Protein AF-A0A850DEZ3-F1 (afdb_monomer_lite)

Sequence (51 aa):
MNATRERPEIRFLTSGDVSAHERAAAERAVRDALAGARGVTSVQVTLSVVA

Secondary structure (DSSP, 8-state):
------PPEEEEEEES---HHHHHHHHHHHHHHHTT--S--EEEEEEE---

Structure (mmCIF, N/CA/C/O backbone):
data_AF-A0A850DEZ3-F1
#
_entry.id   AF-A0A850DEZ3-F1
#
loop_
_atom_site.group_PDB
_atom_site.id
_atom_site.type_symbol
_atom_site.label_atom_id
_atom_site.label_alt_id
_atom_site.label_comp_id
_atom_site.label_asym_id
_atom_site.label_entity_id
_atom_site.label_seq_id
_atom_site.pdbx_PDB_ins_code
_atom_site.Cartn_x
_atom_site.Cartn_y
_atom_site.Cartn_z
_atom_site.occupancy
_atom_site.B_iso_or_equiv
_atom_site.auth_seq_id
_atom_site.auth_comp_id
_atom_site.auth_asym_id
_atom_site.auth_atom_id
_atom_site.pdbx_PDB_model_num
ATOM 1 N N . MET A 1 1 ? -17.195 17.094 19.723 1.00 37.44 1 MET A N 1
ATOM 2 C CA . MET A 1 1 ? -16.209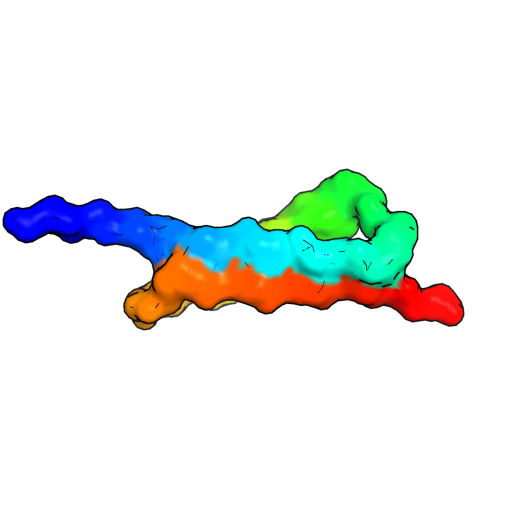 16.061 19.341 1.00 37.44 1 MET A CA 1
ATOM 3 C C . MET A 1 1 ? -16.319 15.870 17.837 1.00 37.44 1 MET A C 1
ATOM 5 O O . MET A 1 1 ? -17.290 15.284 17.379 1.00 37.44 1 MET A O 1
ATOM 9 N N . ASN A 1 2 ? -15.421 16.497 17.072 1.00 40.31 2 ASN A N 1
ATOM 10 C CA . ASN A 1 2 ? -15.421 16.413 15.612 1.00 40.31 2 ASN A CA 1
ATOM 11 C C . ASN A 1 2 ? -14.971 15.009 15.213 1.00 40.31 2 ASN A C 1
ATOM 13 O O . ASN A 1 2 ? -13.796 14.683 15.338 1.00 40.31 2 ASN A O 1
ATOM 17 N N . ALA A 1 3 ? -15.908 14.181 14.759 1.00 48.88 3 ALA A N 1
ATOM 18 C CA . ALA A 1 3 ? -15.599 12.932 14.082 1.00 48.88 3 ALA A CA 1
ATOM 19 C C . ALA A 1 3 ? -15.083 13.262 12.677 1.00 48.88 3 ALA A C 1
ATOM 21 O O . ALA A 1 3 ? -15.755 13.032 11.670 1.00 48.88 3 ALA A O 1
ATOM 22 N N . THR A 1 4 ? -13.891 13.851 12.602 1.00 55.75 4 THR A N 1
ATOM 23 C CA . THR A 1 4 ? -13.082 13.774 11.396 1.00 55.75 4 THR A CA 1
ATOM 24 C C . THR A 1 4 ? -12.929 12.280 11.160 1.00 55.75 4 THR A C 1
ATOM 26 O O . THR A 1 4 ? -12.397 11.566 12.001 1.00 55.75 4 THR A O 1
ATOM 29 N N . ARG A 1 5 ? -13.489 11.746 10.075 1.00 55.03 5 ARG A N 1
ATOM 30 C CA . ARG A 1 5 ? -13.064 10.433 9.594 1.00 55.03 5 ARG A CA 1
ATOM 31 C C . ARG A 1 5 ? -11.638 10.656 9.125 1.00 55.03 5 ARG A C 1
ATOM 33 O O . ARG A 1 5 ? -11.434 11.073 7.989 1.00 55.03 5 ARG A O 1
ATOM 40 N N . GLU A 1 6 ? -10.702 10.539 10.055 1.00 58.38 6 GLU A N 1
ATOM 41 C CA . GLU A 1 6 ? -9.272 10.690 9.843 1.00 58.38 6 GLU A CA 1
ATOM 42 C C . GLU A 1 6 ? -8.917 9.646 8.792 1.00 58.38 6 GLU A C 1
ATOM 44 O O . GLU A 1 6 ? -8.847 8.452 9.075 1.00 58.38 6 GLU A O 1
ATOM 49 N N . ARG A 1 7 ? -8.879 10.063 7.521 1.00 63.06 7 ARG A N 1
ATOM 50 C CA . ARG A 1 7 ? -8.460 9.170 6.448 1.00 63.06 7 ARG A CA 1
ATOM 51 C C . ARG A 1 7 ? -7.045 8.745 6.828 1.00 63.06 7 ARG A C 1
ATOM 53 O O . ARG A 1 7 ? -6.246 9.640 7.105 1.00 63.06 7 ARG A O 1
ATOM 60 N N . PRO A 1 8 ? -6.752 7.437 6.877 1.00 67.88 8 PRO A N 1
ATOM 61 C CA . PRO A 1 8 ? -5.453 6.967 7.319 1.00 67.88 8 PRO A CA 1
ATOM 62 C C . PRO A 1 8 ? -4.366 7.651 6.503 1.00 67.88 8 PRO A C 1
ATOM 64 O O . PRO A 1 8 ? -4.467 7.736 5.275 1.00 67.88 8 PRO A O 1
ATOM 67 N N . GLU A 1 9 ? -3.340 8.153 7.180 1.00 75.81 9 GLU A N 1
ATOM 68 C CA . GLU A 1 9 ? -2.170 8.680 6.493 1.00 75.81 9 GLU A CA 1
ATOM 69 C C . GLU A 1 9 ? -1.470 7.522 5.780 1.00 75.81 9 GLU A C 1
ATOM 71 O O . GLU A 1 9 ? -1.087 6.543 6.421 1.00 75.81 9 GLU A O 1
ATOM 76 N N . ILE A 1 10 ? -1.319 7.613 4.456 1.00 79.19 10 ILE A N 1
ATOM 77 C CA . ILE A 1 10 ? -0.644 6.582 3.660 1.00 79.19 10 ILE A CA 1
ATOM 78 C C . ILE A 1 10 ? 0.736 7.101 3.267 1.00 79.19 10 ILE A C 1
ATOM 80 O O . ILE A 1 10 ? 0.856 8.046 2.485 1.00 79.19 10 ILE A O 1
ATOM 84 N N . ARG A 1 11 ? 1.785 6.471 3.799 1.00 82.12 11 ARG A N 1
ATOM 85 C CA . ARG A 1 11 ? 3.180 6.809 3.499 1.00 82.12 11 ARG A CA 1
ATOM 86 C C . ARG A 1 11 ? 3.794 5.746 2.597 1.00 82.12 11 ARG A C 1
ATOM 88 O O . ARG A 1 11 ? 3.896 4.587 2.991 1.00 82.12 11 ARG A O 1
ATOM 95 N N . PHE A 1 12 ? 4.237 6.157 1.412 1.00 80.81 12 PHE A N 1
ATOM 96 C CA . PHE A 1 12 ? 4.960 5.292 0.479 1.00 80.81 12 PHE A CA 1
ATOM 97 C C . PHE A 1 12 ? 6.464 5.462 0.663 1.00 80.81 12 PHE A C 1
ATOM 99 O O . PHE A 1 12 ? 6.977 6.574 0.554 1.00 80.81 12 PHE A O 1
ATOM 106 N N . LEU A 1 13 ? 7.156 4.356 0.916 1.00 81.94 13 LEU A N 1
ATOM 107 C CA . LEU A 1 13 ? 8.608 4.260 0.893 1.00 81.94 13 LEU A CA 1
ATOM 108 C C . LEU A 1 13 ? 8.999 3.440 -0.334 1.00 81.94 13 LEU A C 1
ATOM 110 O O . LEU A 1 13 ? 8.641 2.272 -0.441 1.00 81.94 13 LEU A O 1
ATOM 114 N N . THR A 1 14 ? 9.691 4.053 -1.285 1.00 79.69 14 THR A N 1
ATOM 115 C CA . THR A 1 14 ? 10.134 3.388 -2.515 1.00 79.69 14 THR A CA 1
ATOM 116 C C . THR A 1 14 ? 11.622 3.073 -2.421 1.00 79.69 14 THR A C 1
ATOM 118 O O . THR A 1 14 ? 12.431 3.970 -2.185 1.00 79.69 14 THR A O 1
ATOM 121 N N . SER A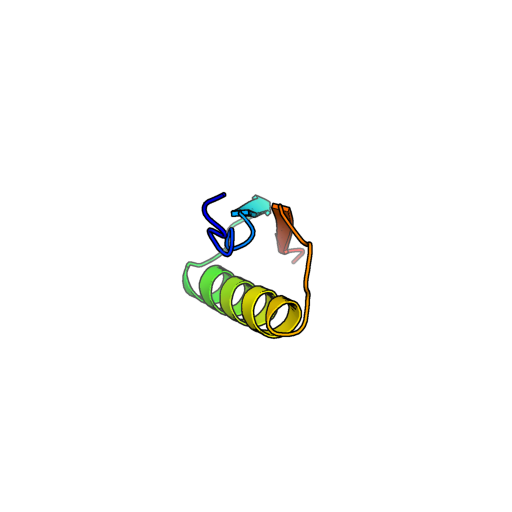 1 15 ? 11.984 1.811 -2.626 1.00 73.44 15 SER A N 1
ATOM 122 C CA . SER A 1 15 ? 13.365 1.349 -2.765 1.00 73.44 15 SER A CA 1
ATOM 123 C C . SER A 1 15 ? 13.564 0.825 -4.187 1.00 73.44 15 SER A C 1
ATOM 125 O O . SER A 1 15 ? 13.103 -0.267 -4.512 1.00 73.44 15 SER A O 1
ATOM 127 N N . GLY A 1 16 ? 14.217 1.627 -5.033 1.00 72.81 16 GLY A N 1
ATOM 128 C CA . GLY A 1 16 ? 14.433 1.350 -6.460 1.00 72.81 16 GLY A CA 1
ATOM 129 C C . GLY A 1 16 ? 13.813 2.409 -7.378 1.00 72.81 16 GLY A C 1
ATOM 130 O O . GLY A 1 16 ? 13.186 3.358 -6.901 1.00 72.81 16 GLY A O 1
ATOM 131 N N . ASP A 1 17 ? 14.001 2.245 -8.689 1.00 78.38 17 ASP A N 1
ATOM 132 C CA . ASP A 1 17 ? 13.315 3.054 -9.702 1.00 78.38 17 ASP A CA 1
ATOM 133 C C . ASP A 1 17 ? 11.855 2.593 -9.779 1.00 78.38 17 ASP A C 1
ATOM 135 O O . ASP A 1 17 ? 11.535 1.575 -10.384 1.00 78.38 17 ASP A O 1
ATOM 139 N N . VAL A 1 18 ? 10.984 3.287 -9.046 1.00 77.12 18 VAL A N 1
ATOM 140 C CA . VAL A 1 18 ? 9.541 3.034 -9.057 1.00 77.12 18 VAL A CA 1
ATOM 141 C C . VAL A 1 18 ? 8.897 4.099 -9.922 1.00 77.12 18 VAL A C 1
ATOM 143 O O . VAL A 1 18 ? 8.913 5.287 -9.584 1.00 77.12 18 VAL A O 1
ATOM 146 N N . SER A 1 19 ? 8.286 3.678 -11.023 1.00 82.62 19 SER A N 1
ATOM 147 C CA . SER A 1 19 ? 7.585 4.599 -11.905 1.00 82.62 19 SER A CA 1
ATOM 148 C C . SER A 1 19 ? 6.341 5.187 -11.228 1.00 82.62 19 SER A C 1
ATOM 150 O O . SER A 1 19 ? 5.710 4.594 -10.346 1.00 82.62 19 SER A O 1
ATOM 152 N N . ALA A 1 20 ? 5.918 6.365 -11.695 1.00 81.75 20 ALA A N 1
ATOM 153 C CA . ALA A 1 20 ? 4.674 6.989 -11.240 1.00 81.75 20 ALA A CA 1
ATOM 154 C C . ALA A 1 20 ? 3.445 6.085 -11.465 1.00 81.75 20 ALA A C 1
ATOM 156 O O . ALA A 1 20 ? 2.497 6.130 -10.680 1.00 81.75 20 ALA A O 1
ATOM 157 N N . HIS A 1 21 ? 3.474 5.245 -12.506 1.00 82.19 21 HIS A N 1
ATOM 158 C CA . HIS A 1 21 ? 2.413 4.290 -12.810 1.00 82.19 21 HIS A CA 1
ATOM 159 C C . HIS A 1 21 ? 2.344 3.162 -11.770 1.00 82.19 21 HIS A C 1
ATOM 161 O O . HIS A 1 21 ? 1.268 2.870 -11.248 1.00 82.19 21 HIS A O 1
ATOM 167 N N . GLU 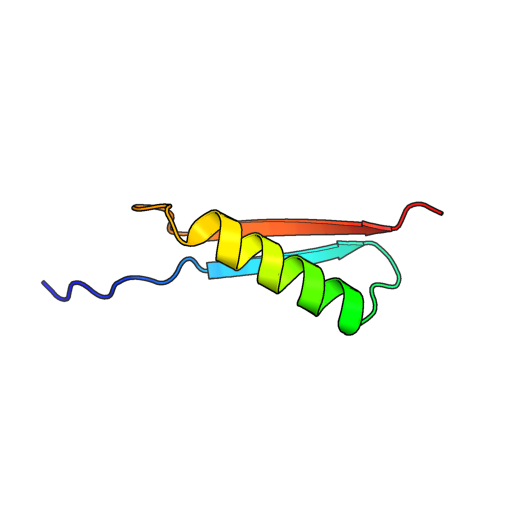A 1 22 ? 3.485 2.571 -11.406 1.00 82.81 22 GLU A N 1
ATOM 168 C CA . GLU A 1 22 ? 3.560 1.533 -10.366 1.00 82.81 22 GLU A CA 1
ATOM 169 C C . GLU A 1 22 ? 3.155 2.079 -8.998 1.00 82.81 22 GLU A C 1
ATOM 171 O O . GLU A 1 22 ? 2.366 1.457 -8.282 1.00 82.81 22 GLU A O 1
ATOM 176 N N . ARG A 1 23 ? 3.607 3.295 -8.666 1.00 82.38 23 ARG A N 1
ATOM 177 C CA . ARG A 1 23 ? 3.179 3.989 -7.450 1.00 82.38 23 ARG A CA 1
ATOM 178 C C . ARG A 1 23 ? 1.662 4.192 -7.425 1.00 82.38 23 ARG A C 1
ATOM 180 O O . ARG A 1 23 ? 1.036 3.929 -6.402 1.00 82.38 23 ARG A O 1
ATOM 187 N N . ALA A 1 24 ? 1.060 4.628 -8.531 1.00 85.50 24 ALA A N 1
ATOM 188 C CA . ALA A 1 24 ? -0.385 4.839 -8.613 1.00 85.50 24 ALA A CA 1
ATOM 189 C C . ALA A 1 24 ? -1.181 3.528 -8.484 1.00 85.50 24 ALA A C 1
ATOM 191 O O . ALA A 1 24 ? -2.216 3.500 -7.812 1.00 85.50 24 ALA A O 1
ATOM 192 N N . ALA A 1 25 ? -0.690 2.438 -9.081 1.00 86.56 25 ALA A N 1
ATOM 193 C CA . ALA A 1 25 ? -1.293 1.114 -8.955 1.00 86.56 25 ALA A CA 1
ATOM 194 C C . ALA A 1 25 ? -1.260 0.616 -7.501 1.00 86.56 25 ALA A C 1
ATOM 196 O O . ALA A 1 25 ? -2.291 0.198 -6.968 1.00 86.56 25 ALA A O 1
ATOM 197 N N . ALA A 1 26 ? -0.112 0.745 -6.832 1.00 84.31 26 ALA A N 1
ATOM 198 C CA . ALA A 1 26 ? 0.032 0.405 -5.420 1.00 84.31 26 ALA A CA 1
ATOM 199 C C . ALA A 1 26 ? -0.880 1.260 -4.529 1.00 84.31 26 ALA A C 1
ATOM 201 O O . ALA A 1 26 ? -1.551 0.749 -3.635 1.00 84.31 26 ALA A O 1
ATOM 202 N N . GLU A 1 27 ? -0.963 2.561 -4.801 1.00 84.38 27 GLU A N 1
ATOM 203 C CA . GLU A 1 27 ? -1.808 3.481 -4.045 1.00 84.38 27 GLU A CA 1
ATOM 204 C C . GLU A 1 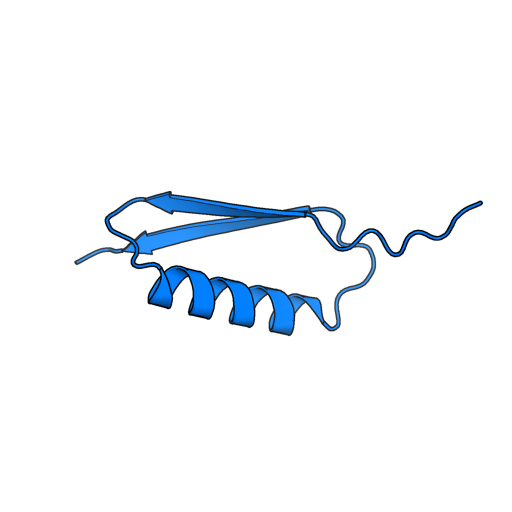27 ? -3.297 3.146 -4.169 1.00 84.38 27 GLU A C 1
ATOM 206 O O . GLU A 1 27 ? -4.047 3.224 -3.191 1.00 84.38 27 GLU A O 1
ATOM 211 N N . ARG A 1 28 ? -3.732 2.727 -5.359 1.00 87.19 28 ARG A N 1
ATOM 212 C CA . ARG A 1 28 ? -5.094 2.242 -5.582 1.00 87.19 28 ARG A CA 1
ATOM 213 C C . ARG A 1 28 ? -5.362 0.946 -4.821 1.00 87.19 28 ARG A C 1
ATOM 215 O O . ARG A 1 28 ? -6.353 0.887 -4.103 1.00 87.19 28 ARG A O 1
ATOM 222 N N . ALA A 1 29 ? -4.458 -0.030 -4.900 1.00 86.69 29 ALA A N 1
ATOM 223 C CA . ALA A 1 29 ? -4.595 -1.297 -4.185 1.00 86.69 29 ALA A CA 1
ATOM 224 C C . ALA A 1 29 ? -4.682 -1.101 -2.661 1.00 86.69 29 ALA A C 1
ATOM 226 O O . ALA A 1 29 ? -5.524 -1.704 -1.999 1.00 86.69 29 ALA A O 1
ATOM 227 N N . VAL A 1 30 ? -3.857 -0.208 -2.105 1.00 85.88 30 VAL A N 1
ATOM 228 C CA . VAL A 1 30 ? -3.866 0.115 -0.670 1.00 85.88 30 VAL A CA 1
ATOM 229 C C . VAL A 1 30 ? -5.180 0.779 -0.270 1.00 85.88 30 VAL A C 1
ATOM 231 O O . VAL A 1 30 ? -5.766 0.419 0.747 1.00 85.88 30 VAL A O 1
ATOM 234 N N . ARG A 1 31 ? -5.689 1.721 -1.072 1.00 83.75 31 ARG A N 1
ATOM 235 C CA . ARG A 1 31 ? -6.995 2.340 -0.807 1.00 83.75 31 ARG A CA 1
ATOM 236 C C . ARG A 1 31 ? -8.142 1.341 -0.858 1.00 83.75 31 ARG A C 1
ATOM 238 O O . ARG A 1 31 ? -9.004 1.403 0.014 1.00 83.75 31 ARG A O 1
ATOM 245 N N . ASP A 1 32 ? -8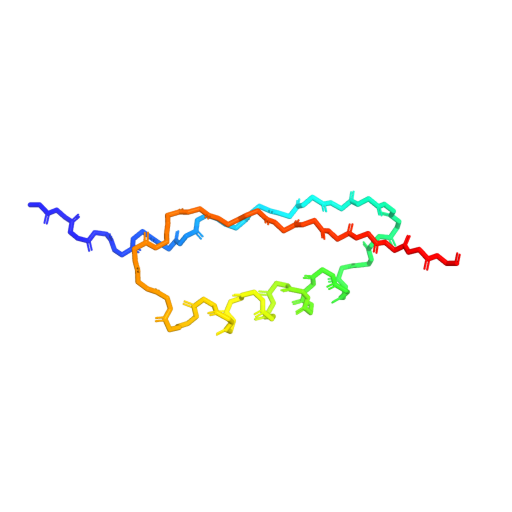.137 0.434 -1.828 1.00 88.06 32 ASP A N 1
ATOM 246 C CA . ASP A 1 32 ? -9.167 -0.598 -1.947 1.00 88.06 32 ASP A CA 1
ATOM 247 C C . ASP A 1 32 ? -9.114 -1.563 -0.751 1.00 88.06 32 ASP A C 1
ATOM 249 O O . ASP A 1 32 ? -10.151 -1.867 -0.161 1.00 88.06 32 ASP A O 1
ATOM 253 N N . ALA A 1 33 ? -7.917 -1.957 -0.302 1.00 84.69 33 ALA A N 1
ATOM 254 C CA . ALA A 1 33 ? -7.743 -2.774 0.902 1.00 84.69 33 ALA A CA 1
ATOM 255 C C . ALA A 1 33 ? -8.224 -2.063 2.182 1.00 84.69 33 ALA A C 1
ATOM 257 O O . ALA A 1 33 ? -8.778 -2.692 3.085 1.00 84.69 33 ALA A O 1
ATOM 258 N N . LEU A 1 34 ? -8.049 -0.740 2.259 1.00 83.25 34 LEU A N 1
ATOM 259 C CA . LEU A 1 34 ? -8.480 0.072 3.399 1.00 83.25 34 LEU A CA 1
ATOM 260 C C . LEU A 1 34 ? -9.957 0.472 3.348 1.00 83.25 34 LEU A C 1
ATOM 262 O O . LEU A 1 34 ? -10.479 0.932 4.361 1.00 83.25 34 LEU A O 1
ATOM 266 N N . ALA A 1 35 ? -10.652 0.285 2.224 1.00 83.06 35 ALA A N 1
ATOM 267 C CA . ALA A 1 35 ? -12.042 0.715 2.060 1.00 83.06 35 ALA A CA 1
ATOM 268 C C . ALA A 1 35 ? -12.999 0.084 3.093 1.00 83.06 35 ALA A C 1
ATOM 270 O O . ALA A 1 35 ? -14.006 0.693 3.454 1.00 83.06 35 ALA A O 1
ATOM 271 N N . GLY A 1 36 ? -12.673 -1.111 3.599 1.00 78.06 36 GLY A N 1
ATOM 272 C CA . GLY A 1 36 ? -13.421 -1.794 4.661 1.00 78.06 36 GLY A CA 1
ATOM 273 C C . GLY A 1 36 ? -12.846 -1.630 6.073 1.00 78.06 36 GLY A C 1
ATOM 274 O O . GLY A 1 36 ? -13.489 -2.035 7.043 1.00 78.06 36 GLY A O 1
ATOM 275 N N . ALA A 1 37 ? -11.653 -1.051 6.218 1.00 76.50 37 ALA A N 1
ATOM 276 C CA . ALA A 1 37 ? -10.966 -0.968 7.499 1.00 76.50 37 ALA A CA 1
ATOM 277 C C . ALA A 1 37 ? -11.474 0.232 8.317 1.00 76.50 37 ALA A C 1
ATOM 279 O O . ALA A 1 37 ? -11.512 1.365 7.837 1.00 76.50 37 ALA A O 1
ATOM 280 N N . ARG A 1 38 ? -11.854 0.004 9.581 1.00 76.69 38 ARG A N 1
ATOM 281 C CA . ARG A 1 38 ? -12.191 1.077 10.533 1.00 76.69 38 ARG A CA 1
ATOM 282 C C . ARG A 1 38 ? -11.180 1.098 11.672 1.00 76.69 38 ARG A C 1
ATOM 284 O O . ARG A 1 38 ? -10.776 0.044 12.146 1.00 76.69 38 ARG A O 1
ATOM 291 N N . GLY A 1 39 ? -10.802 2.296 12.115 1.00 75.75 39 GLY A N 1
ATOM 292 C CA . GLY A 1 39 ? -9.843 2.489 13.211 1.00 75.75 39 GLY A CA 1
ATOM 293 C C . GLY A 1 39 ? -8.371 2.447 12.791 1.00 75.75 39 GLY A C 1
ATOM 294 O O . GLY A 1 39 ? -7.499 2.517 13.649 1.00 75.75 39 GLY A O 1
ATOM 295 N N . VAL A 1 40 ? -8.081 2.357 11.491 1.00 73.88 40 VAL A N 1
ATOM 296 C CA . VAL A 1 40 ? -6.715 2.499 10.976 1.00 73.88 40 VAL A CA 1
ATOM 297 C C . VAL A 1 40 ? -6.389 3.984 10.872 1.00 73.88 40 VAL A C 1
ATOM 299 O O . VAL A 1 40 ? -7.062 4.712 10.147 1.00 73.88 40 VAL A O 1
ATOM 302 N N . THR A 1 41 ? -5.362 4.422 11.596 1.00 76.75 41 THR A N 1
ATOM 303 C CA . THR A 1 41 ? -4.924 5.825 11.650 1.00 76.75 41 THR A CA 1
ATOM 304 C C . THR A 1 41 ? -3.715 6.098 10.754 1.00 76.75 41 THR A C 1
ATOM 306 O O . THR A 1 41 ? -3.554 7.209 10.257 1.00 76.75 41 THR A O 1
ATOM 309 N N . SER A 1 42 ? -2.885 5.084 10.485 1.00 76.00 42 SER A N 1
ATOM 310 C CA . SER A 1 42 ? -1.681 5.213 9.662 1.00 76.00 42 SER A CA 1
ATOM 311 C C . SER A 1 42 ? -1.352 3.909 8.939 1.00 76.00 42 SER A C 1
ATOM 313 O O . SER A 1 42 ? -1.548 2.821 9.484 1.00 76.00 42 SER A O 1
ATOM 315 N N . VAL A 1 43 ? -0.861 4.024 7.704 1.00 78.69 43 VAL A N 1
ATOM 316 C CA . VAL A 1 43 ? -0.465 2.905 6.845 1.00 78.69 43 VAL A CA 1
ATOM 317 C C . VAL A 1 43 ? 0.855 3.240 6.165 1.00 78.69 43 VAL A C 1
ATOM 319 O O . VAL A 1 43 ? 0.970 4.232 5.446 1.00 78.69 43 VAL A O 1
ATOM 322 N N . GLN A 1 44 ? 1.856 2.388 6.365 1.00 83.06 44 GLN A N 1
ATOM 323 C CA . GLN A 1 44 ? 3.150 2.499 5.701 1.00 83.06 44 GLN A CA 1
ATOM 324 C C . GLN A 1 44 ? 3.290 1.390 4.662 1.00 83.06 44 GLN A C 1
ATOM 326 O O . GLN A 1 44 ? 3.099 0.216 4.969 1.00 83.06 44 GLN A O 1
ATOM 331 N N . VAL A 1 45 ? 3.626 1.776 3.435 1.00 81.62 45 VAL A N 1
ATOM 332 C CA . VAL A 1 45 ? 3.739 0.876 2.286 1.00 81.62 45 VAL A CA 1
ATOM 333 C C . VAL A 1 45 ? 5.153 0.976 1.741 1.00 81.62 45 VAL A C 1
ATOM 335 O O . VAL A 1 45 ? 5.567 2.052 1.310 1.00 81.62 45 VAL A O 1
ATOM 338 N N . THR A 1 46 ? 5.884 -0.136 1.745 1.00 83.44 46 THR A N 1
ATOM 339 C CA . THR A 1 46 ? 7.207 -0.213 1.119 1.00 83.44 46 THR A CA 1
ATOM 340 C C . THR A 1 46 ? 7.080 -0.875 -0.245 1.00 83.44 46 THR A C 1
ATOM 342 O O . THR A 1 46 ? 6.628 -2.012 -0.346 1.00 83.44 46 THR A O 1
ATOM 345 N N . LEU A 1 47 ? 7.470 -0.154 -1.292 1.00 80.19 47 LEU A N 1
ATOM 346 C CA . LEU A 1 47 ? 7.569 -0.662 -2.654 1.00 80.19 47 LEU A CA 1
ATOM 347 C C . LEU A 1 47 ? 9.036 -0.946 -2.948 1.00 80.19 47 LEU A C 1
ATOM 349 O O . LEU A 1 47 ? 9.876 -0.054 -2.830 1.00 80.19 47 LEU A O 1
ATOM 353 N N . SER A 1 48 ? 9.344 -2.180 -3.325 1.00 75.44 48 SER A N 1
ATOM 354 C CA . SER A 1 48 ? 10.691 -2.592 -3.707 1.00 75.44 48 SER A CA 1
ATOM 355 C C . SER A 1 48 ? 10.621 -3.357 -5.016 1.00 75.44 48 SER A C 1
ATOM 357 O O . SER A 1 48 ? 9.868 -4.324 -5.120 1.00 75.44 48 SER A O 1
ATOM 359 N N . VAL A 1 49 ? 11.394 -2.916 -6.005 1.00 70.12 49 VAL A N 1
ATOM 360 C CA . VAL A 1 49 ? 11.561 -3.635 -7.270 1.00 70.12 49 VAL A CA 1
ATOM 361 C C . VAL A 1 49 ? 12.829 -4.470 -7.150 1.00 70.12 49 VAL A C 1
ATOM 363 O O . VAL A 1 49 ? 13.907 -3.929 -6.910 1.00 70.12 49 VAL A O 1
ATOM 366 N N . VAL A 1 50 ? 12.691 -5.788 -7.277 1.00 64.75 50 VAL A N 1
ATOM 367 C CA . VAL A 1 50 ? 13.813 -6.732 -7.325 1.00 64.75 50 VAL A CA 1
ATOM 368 C C . VAL A 1 50 ? 13.806 -7.320 -8.733 1.00 64.75 50 VAL A C 1
ATOM 370 O O . VAL A 1 50 ? 12.851 -8.009 -9.090 1.00 64.75 50 VAL A O 1
ATOM 373 N N . ALA A 1 51 ? 14.798 -6.9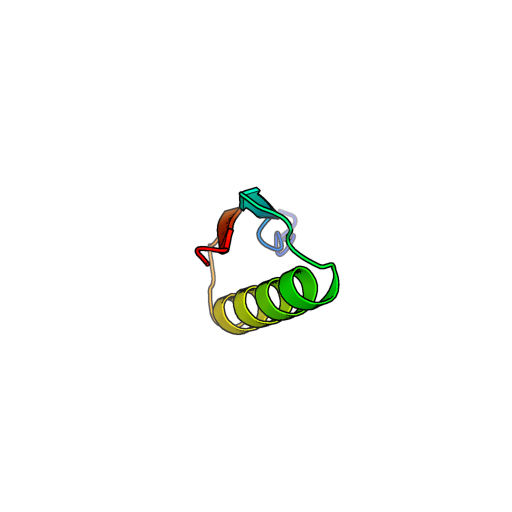43 -9.541 1.00 54.06 51 ALA A N 1
ATOM 374 C CA . ALA A 1 51 ? 14.995 -7.439 -10.904 1.00 54.06 51 ALA A CA 1
ATOM 375 C C . ALA A 1 51 ? 15.857 -8.706 -10.909 1.00 54.06 51 ALA A C 1
ATOM 377 O O . ALA A 1 51 ? 16.754 -8.801 -10.038 1.00 54.06 51 ALA A O 1
#

Foldseek 3Di:
DDPPVQPAAEAEAEDDPQDPVNVVVVVVVVCVVCVPPDPHRYHYHYHYDDD

Radius of gyration: 13.13 Å; chains: 1; bounding box: 31×24×32 Å

pLDDT: mean 75.45, std 11.8, range [37.44, 88.06]